Protein AF-A0A6U1TCG9-F1 (afdb_monomer_lite)

Structure (mmCIF, N/CA/C/O backbone):
data_AF-A0A6U1TCG9-F1
#
_entry.id   AF-A0A6U1TCG9-F1
#
loop_
_atom_site.group_PDB
_atom_site.id
_atom_site.type_symbol
_atom_site.label_atom_id
_atom_site.label_alt_id
_atom_site.label_comp_id
_atom_site.label_asym_id
_atom_site.label_entity_id
_atom_site.label_seq_id
_atom_site.pdbx_PDB_ins_code
_atom_site.Cartn_x
_atom_site.Cartn_y
_atom_site.Cartn_z
_atom_site.occupancy
_atom_site.B_iso_or_equiv
_atom_site.auth_seq_id
_atom_site.auth_comp_id
_atom_site.auth_asym_id
_atom_site.auth_atom_id
_atom_site.pdbx_PDB_model_num
ATOM 1 N N . MET A 1 1 ? -24.993 44.130 66.423 1.00 44.16 1 MET A N 1
ATOM 2 C CA . MET A 1 1 ? -25.232 44.318 64.975 1.00 44.16 1 MET A CA 1
ATOM 3 C C . MET A 1 1 ? -23.877 44.181 64.304 1.00 44.16 1 MET A C 1
ATOM 5 O O . MET A 1 1 ? -23.155 45.156 64.238 1.00 44.16 1 MET A O 1
ATOM 9 N N . THR A 1 2 ? -23.332 42.983 64.088 1.00 49.41 2 THR A N 1
ATOM 10 C CA . THR A 1 2 ? -23.841 41.838 63.300 1.00 49.41 2 THR A CA 1
ATOM 11 C C . THR A 1 2 ? -24.024 42.199 61.834 1.00 49.41 2 THR A C 1
ATOM 13 O O . THR A 1 2 ? -25.022 42.833 61.512 1.00 49.41 2 THR A O 1
ATOM 16 N N . ALA A 1 3 ? -23.071 41.745 61.012 1.00 49.50 3 ALA A N 1
ATOM 17 C CA . ALA A 1 3 ? -23.162 41.300 59.611 1.00 49.50 3 ALA A CA 1
ATOM 18 C C . ALA A 1 3 ? -21.824 41.614 58.912 1.00 49.50 3 ALA A C 1
ATOM 20 O O . ALA A 1 3 ? -21.281 42.689 59.115 1.00 49.50 3 ALA A O 1
ATOM 21 N N . ALA A 1 4 ? -21.223 40.789 58.066 1.00 54.44 4 ALA A N 1
ATOM 22 C CA . ALA A 1 4 ? -21.455 39.413 57.652 1.00 54.44 4 ALA A CA 1
ATOM 23 C C . ALA A 1 4 ? -20.291 39.038 56.709 1.00 54.44 4 ALA A C 1
ATOM 25 O O . ALA A 1 4 ? -19.806 39.909 55.999 1.00 54.44 4 ALA A O 1
ATOM 26 N N . GLY A 1 5 ? -19.905 37.755 56.714 1.00 46.91 5 GLY A N 1
ATOM 27 C CA . GLY A 1 5 ? -19.439 36.961 55.561 1.00 46.91 5 GLY A CA 1
ATOM 28 C C . GLY A 1 5 ? -18.210 37.462 54.784 1.00 46.91 5 GLY A C 1
ATOM 29 O O . GLY A 1 5 ? -18.219 38.522 54.187 1.00 46.91 5 GLY A O 1
ATOM 30 N N . GLY A 1 6 ? -17.102 36.734 54.690 1.00 51.94 6 GLY A N 1
ATOM 31 C CA . GLY A 1 6 ? -17.039 35.298 54.449 1.00 51.94 6 GLY A CA 1
ATOM 32 C C . GLY A 1 6 ? -16.976 35.032 52.943 1.00 51.94 6 GLY A C 1
ATOM 33 O O . GLY A 1 6 ? -17.996 35.064 52.273 1.00 51.94 6 GLY 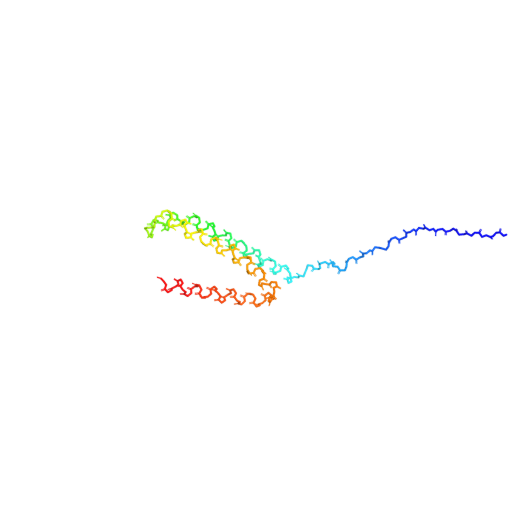A O 1
ATOM 34 N N . HIS A 1 7 ? -15.767 34.723 52.471 1.00 59.31 7 HIS A N 1
ATOM 35 C CA . HIS A 1 7 ? -15.462 33.893 51.303 1.00 59.31 7 HIS A CA 1
ATOM 36 C C . HIS A 1 7 ? -16.081 34.230 49.935 1.00 59.31 7 HIS A C 1
ATOM 38 O O . HIS A 1 7 ? -17.182 33.803 49.604 1.00 59.31 7 HIS A O 1
ATOM 44 N N . HIS A 1 8 ? -15.230 34.736 49.038 1.00 54.41 8 HIS A N 1
ATOM 45 C CA . HIS A 1 8 ? -15.341 34.451 47.606 1.00 54.41 8 HIS A CA 1
ATOM 46 C C . HIS A 1 8 ? -14.029 33.846 47.086 1.00 54.41 8 HIS A C 1
ATOM 48 O O . HIS A 1 8 ? -13.238 34.486 46.401 1.00 54.41 8 HIS A O 1
ATOM 54 N N . HIS A 1 9 ? -13.791 32.576 47.439 1.00 56.34 9 HIS A N 1
ATOM 55 C CA . HIS A 1 9 ? -12.902 31.718 46.656 1.00 56.34 9 HIS A CA 1
ATOM 56 C C . HIS A 1 9 ? -13.636 31.340 45.370 1.00 56.34 9 HIS A C 1
ATOM 58 O O . HIS A 1 9 ? -14.601 30.577 45.392 1.00 56.34 9 HIS A O 1
ATOM 64 N N . HIS A 1 10 ? -13.183 31.886 44.246 1.00 59.56 10 HIS A N 1
ATOM 65 C CA . HIS A 1 10 ? -13.623 31.468 42.922 1.00 59.56 10 HIS A CA 1
ATOM 66 C C . HIS A 1 10 ? -13.102 30.051 42.635 1.00 59.56 10 HIS A C 1
ATOM 68 O O . HIS A 1 10 ? -11.976 29.857 42.185 1.00 59.56 10 HIS A O 1
ATOM 74 N N . HIS A 1 11 ? -13.928 29.045 42.922 1.00 61.16 11 HIS A N 1
ATOM 75 C CA . HIS A 1 11 ? -13.729 27.682 42.440 1.00 61.16 11 HIS A CA 1
ATOM 76 C C . HIS A 1 11 ? -13.978 27.645 40.928 1.00 61.16 11 HIS A C 1
ATOM 78 O O . HIS A 1 11 ? -15.121 27.690 40.475 1.00 61.16 11 HIS A O 1
ATOM 84 N N . HIS A 1 12 ? -12.909 27.543 40.139 1.00 65.44 12 HIS A N 1
ATOM 85 C CA . HIS A 1 12 ? -13.007 27.163 38.733 1.00 65.44 12 HIS A CA 1
ATOM 86 C C . HIS A 1 12 ? -13.405 25.677 38.649 1.00 65.44 12 HIS A C 1
ATOM 88 O O . HIS A 1 12 ? -12.673 24.829 39.165 1.00 65.44 12 HIS A O 1
ATOM 94 N N . PRO A 1 13 ? -14.544 25.320 38.030 1.00 62.84 13 PRO A N 1
ATOM 95 C CA . PRO A 1 13 ? -14.911 23.926 37.836 1.00 62.84 13 PRO A CA 1
ATOM 96 C C . PRO A 1 13 ? -13.906 23.261 36.890 1.00 62.84 13 PRO A C 1
ATOM 98 O O . PRO A 1 13 ? -13.693 23.706 35.762 1.00 62.84 13 PRO A O 1
ATOM 101 N N . HIS A 1 14 ? -13.287 22.177 37.355 1.00 63.69 14 HIS A N 1
ATOM 102 C CA . HIS A 1 14 ? -12.472 21.298 36.529 1.00 63.69 14 HIS A CA 1
ATOM 103 C C . HIS A 1 14 ? -13.336 20.723 35.402 1.00 63.69 14 HIS A C 1
ATOM 105 O O . HIS A 1 14 ? -14.147 19.822 35.625 1.00 63.69 14 HIS A O 1
ATOM 111 N N . LEU A 1 15 ? -13.152 21.228 34.182 1.00 66.69 15 LEU A N 1
ATOM 112 C CA . LEU A 1 15 ? -13.662 20.607 32.963 1.00 66.69 15 LEU A CA 1
ATOM 113 C C . LEU A 1 15 ? -12.969 19.247 32.793 1.00 66.69 15 LEU A C 1
ATOM 115 O O . LEU A 1 15 ? -11.934 19.126 32.139 1.00 66.69 15 LEU A O 1
ATOM 119 N N . ARG A 1 16 ? -13.516 18.209 33.432 1.00 64.38 16 ARG A N 1
ATOM 120 C CA . ARG A 1 16 ? -13.094 16.821 33.242 1.00 64.38 16 ARG A CA 1
ATOM 121 C C . ARG A 1 16 ? -13.455 16.428 31.814 1.00 64.38 16 ARG A C 1
ATOM 123 O O . ARG A 1 16 ? -14.609 16.134 31.520 1.00 64.38 16 ARG A O 1
ATOM 130 N N . ASN A 1 17 ? -12.470 16.473 30.923 1.00 63.00 17 ASN A N 1
ATOM 131 C CA . ASN A 1 17 ? -12.631 16.076 29.531 1.00 63.00 17 ASN A CA 1
ATOM 132 C C . ASN A 1 17 ? -13.107 14.601 29.461 1.00 63.00 17 ASN A C 1
ATOM 134 O O . ASN A 1 17 ? -12.373 13.721 29.916 1.00 63.00 17 ASN A O 1
ATOM 138 N N . PRO A 1 18 ? -14.298 14.293 28.907 1.00 57.66 18 PRO A N 1
ATOM 139 C CA . PRO A 1 18 ? -14.888 12.944 28.897 1.00 57.66 18 PRO A CA 1
ATOM 140 C C . PRO A 1 18 ? -14.209 11.912 27.980 1.00 57.66 18 PRO A C 1
ATOM 142 O O . PRO A 1 18 ? -14.794 10.869 27.692 1.00 57.66 18 PRO A O 1
ATOM 145 N N . ARG A 1 19 ? -12.992 12.169 27.493 1.00 61.28 19 ARG A N 1
ATOM 146 C CA . ARG A 1 19 ? -12.236 11.241 26.641 1.00 61.28 19 ARG A CA 1
ATOM 147 C C . ARG A 1 19 ? -10.956 10.793 27.322 1.00 61.28 19 ARG A C 1
ATOM 149 O O . ARG A 1 19 ? -9.860 10.968 26.805 1.00 61.28 19 ARG A O 1
ATOM 156 N N . GLU A 1 20 ? -11.111 10.173 28.482 1.00 61.56 20 GLU A N 1
ATOM 157 C CA . GLU A 1 20 ? -10.107 9.241 28.981 1.00 61.56 20 GLU A CA 1
ATOM 158 C C . GLU A 1 20 ? -10.077 8.075 27.980 1.00 61.56 20 GLU A C 1
ATOM 160 O O . GLU A 1 20 ? -10.937 7.192 27.990 1.00 61.56 20 GLU A O 1
ATOM 165 N N . GLY A 1 21 ? -9.186 8.183 26.990 1.00 63.66 21 GLY A N 1
ATOM 166 C CA . GLY A 1 21 ? -9.054 7.247 25.883 1.00 63.66 21 GLY A CA 1
ATOM 167 C C . GLY A 1 21 ? -8.663 5.881 26.416 1.00 63.66 21 GLY A C 1
ATOM 168 O O . GLY A 1 21 ? -7.481 5.571 26.530 1.00 63.66 21 GLY A O 1
ATOM 169 N N . ARG A 1 22 ? -9.658 5.064 26.772 1.00 71.12 22 ARG A N 1
ATOM 170 C CA . ARG A 1 22 ? -9.414 3.686 27.186 1.00 71.12 22 ARG A CA 1
ATOM 171 C C . ARG A 1 22 ? -8.748 2.980 26.023 1.00 71.12 22 ARG A C 1
ATOM 173 O O . ARG A 1 22 ? -9.348 2.801 24.961 1.00 71.12 22 ARG A O 1
ATOM 180 N N . VAL A 1 23 ? -7.506 2.578 26.241 1.00 78.31 23 VAL A N 1
ATOM 181 C CA . VAL A 1 23 ? -6.768 1.743 25.310 1.00 78.31 23 VAL A CA 1
ATOM 182 C C . VAL A 1 23 ? -7.450 0.379 25.324 1.00 78.31 23 VAL A C 1
ATOM 184 O O . VAL A 1 23 ? -7.230 -0.447 26.205 1.00 78.31 23 VAL A O 1
ATOM 187 N N . THR A 1 24 ? -8.391 0.176 24.405 1.00 88.88 24 THR A N 1
ATOM 188 C CA . THR A 1 24 ? -9.082 -1.107 24.300 1.00 88.88 24 THR A CA 1
ATOM 189 C C . THR A 1 24 ? -8.131 -2.129 23.679 1.00 88.88 24 THR A C 1
ATOM 191 O O . THR A 1 24 ? -7.352 -1.782 22.787 1.00 88.88 24 THR A O 1
ATOM 194 N N . PRO A 1 25 ? -8.204 -3.413 24.068 1.00 87.56 25 PRO A N 1
ATOM 195 C CA . PRO A 1 25 ? -7.404 -4.457 23.426 1.00 87.56 25 PRO A CA 1
ATOM 196 C C . PRO A 1 25 ? -7.687 -4.551 21.918 1.00 87.56 25 PRO A C 1
ATOM 198 O O . PRO A 1 25 ? -6.832 -4.976 21.146 1.00 87.56 25 PRO A O 1
ATOM 201 N N . PHE A 1 26 ? -8.874 -4.126 21.474 1.00 87.56 26 PHE A N 1
ATOM 202 C CA . PHE A 1 26 ? -9.192 -3.979 20.057 1.00 87.56 26 PHE A CA 1
ATOM 203 C C . PHE A 1 26 ? -8.352 -2.888 19.378 1.00 87.56 26 PHE A C 1
ATOM 205 O O . PHE A 1 26 ? -7.778 -3.145 18.323 1.00 87.56 26 PHE A O 1
ATOM 212 N N . LEU A 1 27 ? -8.235 -1.704 19.989 1.00 88.81 27 LEU A N 1
ATOM 213 C CA . LEU A 1 27 ? -7.421 -0.607 19.464 1.00 88.81 27 LEU A CA 1
ATOM 214 C C . LEU A 1 27 ? -5.942 -0.996 19.366 1.00 88.81 27 LEU A C 1
ATOM 216 O O . LEU A 1 27 ? -5.329 -0.744 18.335 1.00 88.81 27 LEU A O 1
ATOM 220 N N . VAL A 1 28 ? -5.393 -1.666 20.388 1.00 92.50 28 VAL A N 1
ATOM 221 C CA . VAL A 1 28 ? -3.997 -2.149 20.372 1.00 92.50 28 VAL A CA 1
ATOM 222 C C . VAL A 1 28 ? -3.773 -3.134 19.229 1.00 92.50 28 VAL A C 1
ATOM 224 O O . VAL A 1 28 ? -2.836 -2.967 18.455 1.00 92.50 28 VAL A O 1
ATOM 227 N N . LYS A 1 29 ? -4.660 -4.126 19.069 1.00 92.00 29 LYS A N 1
ATOM 228 C CA . LYS A 1 29 ? -4.580 -5.086 17.957 1.00 92.00 29 LYS A CA 1
ATOM 229 C C . LYS A 1 29 ? -4.668 -4.390 16.600 1.00 92.00 29 LYS A C 1
ATOM 231 O O . LYS A 1 29 ? -3.875 -4.670 15.709 1.00 92.00 29 LYS A O 1
ATOM 236 N N . ALA A 1 30 ? -5.603 -3.456 16.450 1.00 87.88 30 ALA A N 1
ATOM 237 C CA . ALA A 1 30 ? -5.779 -2.718 15.209 1.00 87.88 30 ALA A CA 1
ATOM 238 C C . ALA A 1 30 ? -4.582 -1.808 14.879 1.00 87.88 30 ALA A C 1
ATOM 240 O O . ALA A 1 30 ? -4.250 -1.658 13.706 1.00 87.88 30 ALA A O 1
ATOM 241 N N . ALA A 1 31 ? -3.943 -1.213 15.890 1.00 91.12 31 ALA A N 1
ATOM 242 C CA . ALA A 1 31 ? -2.731 -0.416 15.735 1.00 91.12 31 ALA A CA 1
ATOM 243 C C . ALA A 1 31 ? -1.512 -1.290 15.405 1.00 91.12 31 ALA A C 1
ATOM 245 O O . ALA A 1 31 ? -0.728 -0.927 14.536 1.00 91.12 31 ALA A O 1
ATOM 246 N N . ALA A 1 32 ? -1.385 -2.465 16.030 1.00 94.88 32 ALA A N 1
ATOM 247 C CA . ALA A 1 32 ? -0.329 -3.425 15.718 1.00 94.88 32 ALA A CA 1
ATOM 248 C C . ALA A 1 32 ? -0.410 -3.895 14.258 1.00 94.88 32 ALA A C 1
ATOM 250 O O . ALA A 1 32 ? 0.589 -3.842 13.550 1.00 94.88 32 ALA A O 1
ATOM 251 N N . ILE A 1 33 ? -1.603 -4.268 13.778 1.00 91.31 33 ILE A N 1
ATOM 252 C CA . ILE A 1 33 ? -1.817 -4.659 12.373 1.00 91.31 33 ILE A CA 1
ATOM 253 C C . ILE A 1 33 ? -1.506 -3.493 11.422 1.00 91.31 33 ILE A C 1
ATOM 255 O O . ILE A 1 33 ? -0.855 -3.695 10.402 1.00 91.31 33 ILE A O 1
ATOM 259 N N . ALA A 1 34 ? -1.917 -2.267 11.762 1.00 88.44 34 ALA A N 1
ATOM 260 C CA . ALA A 1 34 ? -1.590 -1.088 10.957 1.00 88.44 34 ALA A CA 1
ATOM 261 C C . ALA A 1 34 ? -0.072 -0.829 10.894 1.00 88.44 34 ALA A C 1
ATOM 263 O O . ALA A 1 34 ? 0.458 -0.525 9.828 1.00 88.44 34 ALA A O 1
ATOM 264 N N . CYS A 1 35 ? 0.633 -1.001 12.015 1.00 94.00 35 CYS A N 1
ATOM 265 C CA . CYS A 1 35 ? 2.085 -0.854 12.085 1.00 94.00 35 CYS A CA 1
ATOM 266 C C . CYS A 1 35 ? 2.804 -1.938 11.268 1.00 94.00 35 CYS A C 1
ATOM 268 O O . CYS A 1 35 ? 3.720 -1.626 10.515 1.00 94.00 35 CYS A O 1
ATOM 270 N N . LEU A 1 36 ? 2.340 -3.191 11.343 1.00 94.88 36 LEU A N 1
ATOM 271 C CA . LEU A 1 36 ? 2.847 -4.286 10.510 1.00 94.88 36 LEU A CA 1
ATOM 272 C C . LEU A 1 36 ? 2.690 -3.985 9.017 1.00 94.88 36 LEU A C 1
ATOM 274 O O . LEU A 1 36 ? 3.621 -4.234 8.260 1.00 94.88 36 LEU A O 1
ATOM 278 N N . GLY A 1 37 ? 1.564 -3.396 8.603 1.00 88.94 37 GLY A N 1
ATOM 279 C CA . GLY A 1 37 ? 1.378 -2.935 7.225 1.00 88.94 37 GLY A CA 1
ATOM 280 C C . GLY A 1 37 ? 2.409 -1.879 6.811 1.00 88.94 37 GLY A C 1
ATOM 281 O O . GLY A 1 37 ? 2.983 -1.977 5.732 1.00 88.94 37 GLY A O 1
ATOM 282 N N . GLY A 1 38 ? 2.703 -0.911 7.685 1.00 90.06 38 GLY A N 1
ATOM 283 C CA . GLY A 1 38 ? 3.743 0.096 7.437 1.00 90.06 38 GLY A CA 1
ATOM 284 C C . GLY A 1 38 ? 5.158 -0.491 7.362 1.00 90.06 38 GLY A C 1
ATOM 285 O O . GLY A 1 38 ? 5.939 -0.104 6.496 1.00 90.06 38 GLY A O 1
ATOM 286 N N . ILE A 1 39 ? 5.477 -1.456 8.228 1.00 95.56 39 ILE A N 1
ATOM 287 C CA . ILE A 1 39 ? 6.761 -2.173 8.205 1.00 95.56 39 ILE A CA 1
ATOM 288 C C . ILE A 1 39 ? 6.898 -2.990 6.916 1.00 95.56 39 ILE A C 1
ATOM 290 O O . ILE A 1 39 ? 7.950 -2.942 6.284 1.00 95.56 39 ILE A O 1
ATOM 294 N N . LEU A 1 40 ? 5.847 -3.710 6.515 1.00 91.56 40 LEU A N 1
ATOM 295 C CA . LEU A 1 40 ? 5.843 -4.522 5.299 1.00 91.56 40 LEU A CA 1
ATOM 296 C C . LEU A 1 40 ? 5.994 -3.655 4.045 1.00 91.56 40 LEU A C 1
ATOM 298 O O . LEU A 1 40 ? 6.806 -3.965 3.184 1.00 91.56 40 LEU A O 1
ATOM 302 N N . PHE A 1 41 ? 5.297 -2.519 3.991 1.00 87.50 41 PHE A N 1
ATOM 303 C CA . PHE A 1 41 ? 5.473 -1.560 2.905 1.00 87.50 41 PHE A CA 1
ATOM 304 C C . PHE A 1 41 ? 6.922 -1.058 2.816 1.00 87.50 41 PHE A C 1
ATOM 306 O O . PHE A 1 41 ? 7.499 -1.025 1.735 1.00 87.50 41 PHE A O 1
ATOM 313 N N . GLY A 1 42 ? 7.547 -0.721 3.951 1.00 91.12 42 GLY A N 1
ATOM 314 C CA . GLY A 1 42 ? 8.962 -0.340 3.984 1.00 91.12 42 GLY A CA 1
ATOM 315 C C . GLY A 1 42 ? 9.908 -1.471 3.562 1.00 91.12 42 GLY A C 1
ATOM 316 O O . GLY A 1 42 ? 10.913 -1.215 2.895 1.00 91.12 42 GLY A O 1
ATOM 317 N N . TYR A 1 43 ? 9.577 -2.716 3.911 1.00 94.31 43 TYR A N 1
ATOM 318 C CA . TYR A 1 43 ? 10.311 -3.903 3.476 1.00 94.31 43 TYR A CA 1
ATOM 319 C C . TYR A 1 43 ? 10.285 -4.052 1.951 1.00 94.31 43 TYR A C 1
ATOM 321 O O . TYR A 1 43 ? 11.345 -4.259 1.363 1.00 94.31 43 TYR A O 1
ATOM 329 N N . ASP A 1 44 ? 9.133 -3.847 1.305 1.00 90.31 44 ASP A N 1
ATOM 330 C CA . ASP A 1 44 ? 9.013 -3.919 -0.156 1.00 90.31 44 ASP A CA 1
ATOM 331 C C . ASP A 1 44 ? 9.925 -2.898 -0.856 1.00 90.31 44 ASP A C 1
ATOM 333 O O . ASP A 1 44 ? 10.642 -3.254 -1.794 1.00 90.31 44 ASP A O 1
ATOM 337 N N . LEU A 1 45 ? 9.992 -1.651 -0.364 1.00 90.25 45 LEU A N 1
ATOM 338 C CA . LEU A 1 45 ? 10.894 -0.639 -0.945 1.00 90.25 45 LEU A CA 1
ATOM 339 C C . LEU A 1 45 ? 12.369 -1.036 -0.769 1.00 90.25 45 LEU A C 1
ATOM 341 O O . LEU A 1 45 ? 13.192 -0.838 -1.667 1.00 90.25 45 LEU A O 1
ATOM 345 N N . GLY A 1 46 ? 12.707 -1.613 0.388 1.00 91.62 46 GLY A N 1
ATOM 346 C CA . GLY A 1 46 ? 14.053 -2.097 0.688 1.00 91.62 46 GLY A CA 1
ATOM 347 C C . GLY A 1 46 ? 14.475 -3.259 -0.212 1.00 91.62 46 GLY A C 1
ATOM 348 O O . GLY A 1 46 ? 15.572 -3.238 -0.771 1.00 91.62 46 GLY A O 1
ATOM 349 N N . VAL A 1 47 ? 13.594 -4.248 -0.397 1.00 92.12 47 VAL A N 1
ATOM 350 C CA . VAL A 1 47 ? 13.836 -5.403 -1.273 1.00 92.12 47 VAL A CA 1
ATOM 351 C C . VAL A 1 47 ? 13.988 -4.962 -2.721 1.00 92.12 47 VAL A C 1
ATOM 353 O O . VAL A 1 47 ? 14.927 -5.400 -3.379 1.00 92.12 47 VAL A O 1
ATOM 356 N N . ILE A 1 48 ? 13.127 -4.065 -3.210 1.00 89.81 48 ILE A N 1
ATOM 357 C CA . ILE A 1 48 ? 13.221 -3.542 -4.579 1.00 89.81 48 ILE A CA 1
ATOM 358 C C . ILE A 1 48 ? 14.558 -2.839 -4.791 1.00 89.81 48 ILE A C 1
ATOM 360 O O . ILE A 1 48 ? 15.247 -3.148 -5.757 1.00 89.81 48 ILE A O 1
ATOM 364 N N . SER A 1 49 ? 14.970 -1.958 -3.875 1.00 87.94 49 SER A N 1
ATOM 365 C CA . SER A 1 49 ? 16.262 -1.264 -3.960 1.00 87.94 49 SER A CA 1
ATOM 366 C C . SER A 1 49 ? 17.451 -2.238 -4.017 1.00 87.94 49 SER A C 1
ATOM 368 O O . SER A 1 49 ? 18.376 -2.051 -4.807 1.00 87.94 49 SER A O 1
ATOM 370 N N . GLY A 1 50 ? 17.405 -3.326 -3.239 1.00 89.06 50 GLY A N 1
ATOM 371 C CA . GLY A 1 50 ? 18.436 -4.370 -3.256 1.00 89.06 50 GLY A CA 1
ATOM 372 C C . GLY A 1 50 ? 18.387 -5.294 -4.481 1.00 89.06 50 GLY A C 1
ATOM 373 O O . GLY A 1 50 ? 19.426 -5.779 -4.927 1.00 89.06 50 GLY A O 1
ATOM 374 N N . ALA A 1 51 ? 17.200 -5.538 -5.038 1.00 90.50 51 ALA A N 1
ATOM 375 C CA . ALA A 1 51 ? 16.987 -6.446 -6.164 1.00 90.50 51 ALA A CA 1
ATOM 376 C C . ALA A 1 51 ? 17.109 -5.762 -7.535 1.00 90.50 51 ALA A C 1
ATOM 378 O O . ALA A 1 51 ? 17.362 -6.448 -8.528 1.00 90.50 51 ALA A O 1
ATOM 379 N N . LEU A 1 52 ? 16.962 -4.434 -7.604 1.00 87.44 52 LEU A N 1
ATOM 380 C CA . LEU A 1 52 ? 16.929 -3.666 -8.851 1.00 87.44 52 LEU A CA 1
ATOM 381 C C . LEU A 1 52 ? 18.135 -3.944 -9.765 1.00 87.44 52 LEU A C 1
ATOM 383 O O . LEU A 1 52 ? 17.906 -4.268 -10.928 1.00 87.44 52 LEU A O 1
ATOM 387 N N . PRO A 1 53 ? 19.400 -3.939 -9.290 1.00 85.62 53 PRO A N 1
ATOM 388 C CA . PRO A 1 53 ? 20.550 -4.196 -10.162 1.00 85.62 53 PRO A CA 1
ATOM 389 C C . PRO A 1 53 ? 20.544 -5.610 -10.764 1.00 85.62 53 PRO A C 1
ATOM 391 O O . PRO A 1 53 ? 20.979 -5.815 -11.899 1.00 85.62 53 PRO A O 1
ATOM 394 N N . SER A 1 54 ? 20.041 -6.589 -10.006 1.00 85.31 54 SER A N 1
ATOM 395 C CA . SER A 1 54 ? 19.924 -7.986 -10.437 1.00 85.31 54 SER A CA 1
ATOM 396 C C . SER A 1 54 ? 18.781 -8.177 -11.438 1.00 85.31 54 SER A C 1
ATOM 398 O O . SER A 1 54 ? 18.937 -8.913 -12.414 1.00 85.31 54 SER A O 1
ATOM 400 N N . LEU A 1 55 ? 17.653 -7.489 -11.232 1.00 84.56 55 LEU A N 1
ATOM 401 C CA . LEU A 1 55 ? 16.499 -7.498 -12.137 1.00 84.56 55 LEU A CA 1
ATOM 402 C C . LEU A 1 55 ? 16.822 -6.827 -13.471 1.00 84.56 55 LEU A C 1
ATOM 404 O O . LEU A 1 55 ? 16.552 -7.410 -14.517 1.00 84.56 55 LEU A O 1
ATOM 408 N N . THR A 1 56 ? 17.478 -5.665 -13.444 1.00 86.00 56 THR A N 1
ATOM 409 C CA . THR A 1 56 ? 17.931 -4.954 -14.647 1.00 86.00 56 THR A CA 1
ATOM 410 C C . THR A 1 56 ? 18.819 -5.843 -15.519 1.00 86.00 56 THR A C 1
ATOM 412 O O . THR A 1 56 ? 18.638 -5.891 -16.731 1.00 86.00 56 THR A O 1
ATOM 415 N N . ARG A 1 57 ? 19.722 -6.622 -14.903 1.00 84.75 57 ARG A N 1
ATOM 416 C CA . ARG A 1 57 ? 20.597 -7.561 -15.623 1.00 84.75 57 ARG A CA 1
ATOM 417 C C . ARG A 1 57 ? 1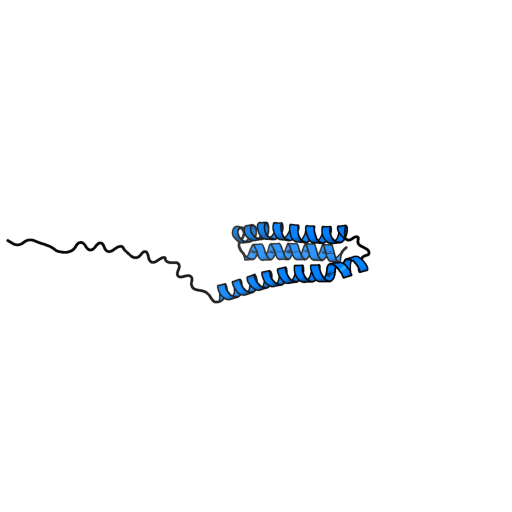9.856 -8.788 -16.168 1.00 84.75 57 ARG A C 1
ATOM 419 O O . ARG A 1 57 ? 20.238 -9.304 -17.208 1.00 84.75 57 ARG A O 1
ATOM 426 N N . SER A 1 58 ? 18.836 -9.274 -15.462 1.00 84.69 58 SER A N 1
ATOM 427 C CA . SER A 1 58 ? 18.104 -10.495 -15.843 1.00 84.69 58 SER A CA 1
ATOM 428 C C . SER A 1 58 ? 17.038 -10.245 -16.913 1.00 84.69 58 SER A C 1
ATOM 430 O O . SER A 1 58 ? 16.723 -11.147 -17.681 1.00 84.69 58 SER A O 1
ATOM 432 N N . LEU A 1 59 ? 16.485 -9.032 -16.951 1.00 81.25 59 LEU A N 1
ATOM 433 C CA . LEU A 1 59 ? 15.426 -8.614 -17.874 1.00 81.25 59 LEU A CA 1
ATOM 434 C C . LEU A 1 59 ? 15.946 -7.753 -19.040 1.00 81.25 59 LEU A C 1
ATOM 436 O O . LEU A 1 59 ? 15.141 -7.241 -19.811 1.00 81.25 59 LEU A O 1
ATOM 440 N N . ASP A 1 60 ? 17.269 -7.581 -19.149 1.00 81.62 60 ASP A N 1
ATOM 441 C CA . ASP A 1 60 ? 17.954 -6.745 -20.151 1.00 81.62 60 ASP A CA 1
ATOM 442 C C . ASP A 1 60 ? 17.391 -5.309 -20.238 1.00 81.62 60 ASP A C 1
ATOM 444 O O . ASP A 1 60 ? 17.279 -4.699 -21.301 1.00 81.62 60 ASP A O 1
ATOM 448 N N . LEU A 1 61 ? 16.993 -4.763 -19.084 1.00 81.38 61 LEU A N 1
A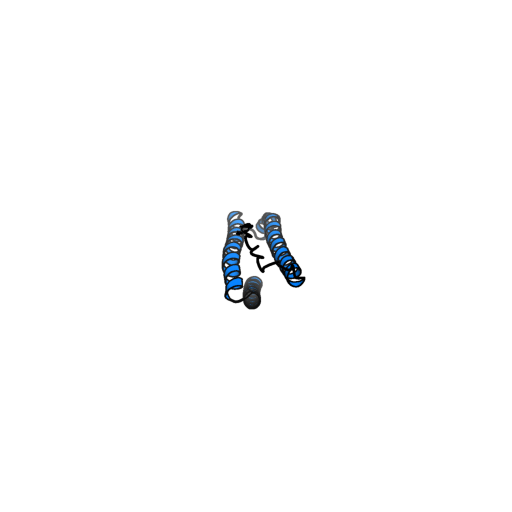TOM 449 C CA . LEU A 1 61 ? 16.433 -3.419 -18.982 1.00 81.38 61 LEU A CA 1
ATOM 450 C C . LEU A 1 61 ? 17.560 -2.385 -18.944 1.00 81.38 61 LEU A C 1
ATOM 452 O O . LEU A 1 61 ? 18.621 -2.603 -18.363 1.00 81.38 61 LEU A O 1
ATOM 456 N N . THR A 1 62 ? 17.316 -1.198 -19.497 1.00 87.12 62 THR A N 1
ATOM 457 C CA . THR A 1 62 ? 18.206 -0.054 -19.242 1.00 87.12 62 THR A CA 1
ATOM 458 C C . THR A 1 62 ? 17.954 0.519 -17.846 1.00 87.12 62 THR A C 1
ATOM 460 O O . THR A 1 62 ? 16.825 0.499 -17.354 1.00 87.12 62 THR A O 1
ATOM 463 N N . ASN A 1 63 ? 18.988 1.090 -17.211 1.00 82.94 63 ASN A N 1
ATOM 464 C CA . ASN A 1 63 ? 18.876 1.696 -15.871 1.00 82.94 63 ASN A CA 1
ATOM 465 C C . ASN A 1 63 ? 17.703 2.689 -15.773 1.00 82.94 63 ASN A C 1
ATOM 467 O O . ASN A 1 63 ? 16.926 2.635 -14.824 1.00 82.94 63 ASN A O 1
ATOM 471 N N . GLY A 1 64 ? 17.507 3.518 -16.806 1.00 87.19 64 GLY A N 1
ATOM 472 C CA . GLY A 1 64 ? 16.399 4.474 -16.850 1.00 87.19 64 GLY A CA 1
ATOM 473 C C . GLY A 1 64 ? 15.012 3.820 -16.884 1.00 87.19 64 GLY A C 1
ATOM 474 O O . GLY A 1 64 ? 14.076 4.354 -16.295 1.00 87.19 64 GLY A O 1
ATOM 475 N N . GLN A 1 65 ? 14.854 2.652 -17.517 1.00 87.69 65 GLN A N 1
ATOM 476 C CA . GLN A 1 65 ? 13.577 1.925 -17.523 1.00 87.69 65 GLN A CA 1
ATOM 477 C C . GLN A 1 65 ? 13.263 1.353 -16.139 1.00 87.69 65 GLN A C 1
ATOM 479 O O . GLN A 1 65 ? 12.148 1.519 -15.648 1.00 87.69 65 GLN A O 1
ATOM 484 N N . ALA A 1 66 ? 14.251 0.736 -15.490 1.00 87.56 66 ALA A N 1
ATOM 485 C CA . ALA A 1 66 ? 14.099 0.174 -14.152 1.00 87.56 66 ALA A CA 1
ATOM 486 C C . ALA A 1 66 ? 13.738 1.261 -13.119 1.00 87.56 66 ALA A C 1
ATOM 488 O O . ALA A 1 66 ? 12.782 1.111 -12.359 1.00 87.56 66 ALA A O 1
ATOM 489 N N . GLU A 1 67 ? 14.435 2.399 -13.151 1.00 88.94 67 GLU A N 1
ATOM 490 C CA . GLU A 1 67 ? 14.144 3.557 -12.297 1.00 88.94 67 GLU A CA 1
ATOM 491 C C . GLU A 1 67 ? 12.759 4.154 -12.564 1.00 88.94 67 GLU A C 1
ATOM 493 O O . GLU A 1 67 ? 12.056 4.540 -11.629 1.00 88.94 67 GLU A O 1
ATOM 498 N N . THR A 1 68 ? 12.334 4.195 -13.829 1.00 91.00 68 THR A N 1
ATOM 499 C CA . THR A 1 68 ? 11.003 4.687 -14.207 1.00 91.00 68 THR A CA 1
ATOM 500 C C . THR A 1 68 ? 9.903 3.799 -13.627 1.00 91.00 68 THR A C 1
ATOM 502 O O . THR A 1 68 ? 8.948 4.311 -13.043 1.00 91.00 68 THR A O 1
ATOM 505 N N . VAL A 1 69 ? 10.049 2.472 -13.720 1.00 89.56 69 VAL A N 1
ATOM 506 C CA . VAL A 1 69 ? 9.091 1.513 -13.142 1.00 89.56 69 VAL A CA 1
ATOM 507 C C . VAL A 1 69 ? 8.988 1.691 -11.626 1.00 89.56 69 VAL A C 1
ATOM 509 O O . VAL A 1 69 ? 7.886 1.813 -11.090 1.00 89.56 69 VAL A O 1
ATOM 512 N N . VAL A 1 70 ? 10.128 1.781 -10.937 1.00 90.62 70 VAL A N 1
ATOM 513 C CA . VAL A 1 70 ? 10.172 1.992 -9.481 1.00 90.62 70 VAL A CA 1
ATOM 514 C C . VAL A 1 70 ? 9.570 3.348 -9.089 1.00 90.62 70 VAL A C 1
ATOM 516 O O . VAL A 1 70 ? 8.836 3.448 -8.107 1.00 90.62 70 VAL A O 1
ATOM 519 N N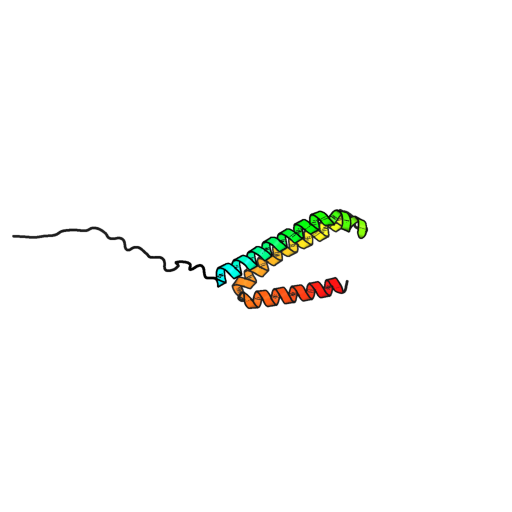 . SER A 1 71 ? 9.803 4.390 -9.886 1.00 92.25 71 SER A N 1
ATOM 520 C CA . SER A 1 71 ? 9.238 5.722 -9.648 1.00 92.25 71 SER A CA 1
ATOM 521 C C . SER A 1 71 ? 7.714 5.729 -9.763 1.00 92.25 71 SER A C 1
ATOM 523 O O . SER A 1 71 ? 7.040 6.295 -8.901 1.00 92.25 71 SER A O 1
ATOM 525 N N . PHE A 1 72 ? 7.149 5.070 -10.782 1.00 92.69 72 PHE A N 1
ATOM 526 C CA . PHE A 1 72 ? 5.697 4.925 -10.915 1.00 92.69 72 PHE A CA 1
ATOM 527 C C . PHE A 1 72 ? 5.088 4.102 -9.779 1.00 92.69 72 PHE A C 1
ATOM 529 O O . PHE A 1 72 ? 4.009 4.450 -9.301 1.00 92.69 72 PHE A O 1
ATOM 536 N N . LEU A 1 73 ? 5.784 3.065 -9.303 1.00 89.94 73 LEU A N 1
ATOM 537 C CA . LEU A 1 73 ? 5.358 2.290 -8.138 1.00 89.94 73 LEU A CA 1
ATOM 538 C C . LEU A 1 73 ? 5.233 3.177 -6.887 1.00 89.94 73 LEU A C 1
ATOM 540 O O . LEU A 1 73 ? 4.196 3.172 -6.219 1.00 89.94 73 LEU A O 1
ATOM 544 N N . TYR A 1 74 ? 6.251 3.990 -6.591 1.00 91.06 74 TYR A N 1
ATOM 545 C CA . TYR A 1 74 ? 6.216 4.911 -5.449 1.00 91.06 74 TYR A CA 1
ATOM 546 C C . TYR A 1 74 ? 5.174 6.013 -5.617 1.00 91.06 74 TYR A C 1
ATOM 548 O O . TYR A 1 74 ? 4.450 6.326 -4.670 1.00 91.06 74 TYR A O 1
ATOM 556 N N . LEU A 1 75 ? 5.049 6.567 -6.824 1.00 94.88 75 LEU A N 1
ATOM 557 C CA . LEU A 1 75 ? 4.027 7.562 -7.128 1.00 94.88 75 LEU A CA 1
ATOM 558 C C . LEU A 1 75 ? 2.621 6.987 -6.900 1.00 94.88 75 LEU A C 1
ATOM 560 O O . LEU A 1 75 ? 1.792 7.622 -6.247 1.00 94.88 75 LEU A O 1
ATOM 564 N N . GLY A 1 76 ? 2.384 5.757 -7.361 1.00 91.12 76 GLY A N 1
ATOM 565 C CA . GLY A 1 76 ? 1.152 5.013 -7.118 1.00 91.12 76 GLY A CA 1
ATOM 566 C C . GLY A 1 76 ? 0.881 4.811 -5.629 1.00 91.12 76 GLY A C 1
ATOM 567 O O . GLY A 1 76 ? -0.246 5.016 -5.185 1.00 91.12 76 GLY A O 1
ATOM 568 N N . SER A 1 77 ? 1.907 4.505 -4.832 1.00 90.00 77 SER A N 1
ATOM 569 C CA . SER A 1 77 ? 1.756 4.369 -3.381 1.00 90.00 77 SER A CA 1
ATOM 570 C C . SER A 1 77 ? 1.391 5.681 -2.686 1.00 90.00 77 SER A C 1
ATOM 572 O O . SER A 1 77 ? 0.571 5.676 -1.768 1.00 90.00 77 SER A O 1
ATOM 574 N N . ILE A 1 78 ? 1.977 6.809 -3.097 1.00 93.38 78 ILE A N 1
ATOM 575 C CA . ILE A 1 78 ? 1.644 8.123 -2.528 1.00 93.38 78 ILE A CA 1
ATOM 576 C C . ILE A 1 78 ? 0.173 8.426 -2.802 1.00 93.38 78 ILE A C 1
ATOM 578 O O . ILE A 1 78 ? -0.595 8.666 -1.868 1.00 93.38 78 ILE A O 1
ATOM 582 N N . VAL A 1 79 ? -0.239 8.335 -4.069 1.00 93.88 79 VAL A N 1
ATOM 583 C CA . VAL A 1 79 ? -1.625 8.588 -4.482 1.00 93.88 79 VAL A CA 1
ATOM 584 C C . VAL A 1 79 ? -2.584 7.619 -3.785 1.00 93.88 79 VAL A C 1
ATOM 586 O O . VAL A 1 79 ? -3.593 8.044 -3.221 1.00 93.88 79 VAL A O 1
ATOM 589 N N . GLY A 1 80 ? -2.243 6.331 -3.749 1.00 89.25 80 GLY A N 1
ATOM 590 C CA . GLY A 1 80 ? -3.028 5.287 -3.099 1.00 89.25 80 GLY A CA 1
ATOM 591 C C . GLY A 1 80 ? -3.189 5.502 -1.595 1.00 89.25 80 GLY A C 1
ATOM 592 O O . GLY A 1 80 ? -4.283 5.308 -1.076 1.00 89.25 80 GLY A O 1
ATOM 593 N N . SER A 1 81 ? -2.151 5.966 -0.892 1.00 89.00 81 SER A N 1
ATOM 594 C CA . SER A 1 81 ? -2.227 6.246 0.549 1.00 89.00 81 SER A CA 1
ATOM 595 C C . SER A 1 81 ? -3.163 7.415 0.872 1.00 89.00 81 SER A C 1
ATOM 597 O O . SER A 1 81 ? -3.949 7.332 1.816 1.00 89.00 81 SER A O 1
ATOM 599 N N . VAL A 1 82 ? -3.143 8.470 0.049 1.00 92.06 82 VAL A N 1
ATOM 600 C CA . VAL A 1 82 ? -4.018 9.638 0.209 1.00 92.06 82 VAL A CA 1
ATOM 601 C C . VAL A 1 82 ? -5.467 9.255 -0.079 1.00 92.06 82 VAL A C 1
ATOM 603 O O . VAL A 1 82 ? -6.346 9.469 0.755 1.00 92.06 82 VAL A O 1
ATOM 606 N N . VAL A 1 83 ? -5.721 8.641 -1.238 1.00 89.81 83 VAL A N 1
ATOM 607 C CA . VAL A 1 83 ? -7.075 8.238 -1.643 1.00 89.81 83 VAL A CA 1
ATOM 608 C C . VAL A 1 83 ? -7.624 7.162 -0.705 1.00 89.81 83 VAL A C 1
ATOM 610 O O . VAL A 1 83 ? -8.769 7.255 -0.268 1.00 89.81 83 VAL A O 1
ATOM 613 N N . GLY A 1 84 ? -6.804 6.175 -0.347 1.00 86.31 84 GLY A N 1
ATOM 614 C CA . GLY A 1 84 ? -7.161 5.091 0.562 1.00 86.31 84 GLY A CA 1
ATOM 615 C C . GLY A 1 84 ? -7.457 5.580 1.978 1.00 86.31 84 GLY A C 1
ATOM 616 O O . GLY A 1 84 ? -8.428 5.125 2.579 1.00 86.31 84 GLY A O 1
ATOM 617 N N . GLY A 1 85 ? -6.688 6.549 2.489 1.00 86.81 85 GLY A N 1
ATOM 618 C CA . GLY A 1 85 ? -6.952 7.191 3.778 1.00 86.81 85 GLY A CA 1
ATOM 619 C C . GLY A 1 85 ? -8.307 7.900 3.796 1.00 86.81 85 GLY A C 1
ATOM 620 O O . GLY A 1 85 ? -9.152 7.602 4.640 1.00 86.81 85 GLY A O 1
ATOM 621 N N . ILE A 1 86 ? -8.565 8.749 2.795 1.00 87.75 86 ILE A N 1
ATOM 622 C CA . ILE A 1 86 ? -9.844 9.466 2.656 1.00 87.75 86 ILE A CA 1
ATOM 623 C C . ILE A 1 86 ? -11.013 8.482 2.498 1.00 87.75 86 ILE A C 1
ATOM 625 O O . ILE A 1 86 ? -12.067 8.657 3.112 1.00 87.75 86 ILE A O 1
ATOM 629 N N . ALA A 1 87 ? -10.841 7.428 1.698 1.00 86.06 87 ALA A N 1
ATOM 630 C CA . ALA A 1 87 ? -11.863 6.405 1.502 1.00 86.06 87 ALA A CA 1
ATOM 631 C C . ALA A 1 87 ? -12.157 5.623 2.795 1.00 86.06 87 ALA A C 1
ATOM 633 O O . ALA A 1 87 ? -13.321 5.338 3.086 1.00 86.06 87 ALA A O 1
ATOM 634 N N . CYS A 1 88 ? -11.128 5.321 3.592 1.00 85.06 88 CYS A N 1
ATOM 635 C CA . CYS A 1 88 ? -11.254 4.659 4.891 1.00 85.06 88 CYS A CA 1
ATOM 636 C C . CYS A 1 88 ? -12.090 5.484 5.875 1.00 85.06 88 CYS A C 1
ATOM 638 O O . CYS A 1 88 ? -12.994 4.944 6.523 1.00 85.06 88 CYS A O 1
ATOM 640 N N . ASP A 1 89 ? -11.846 6.794 5.913 1.00 85.00 89 ASP A N 1
ATOM 641 C CA . ASP A 1 89 ? -12.567 7.725 6.779 1.00 85.00 89 ASP A CA 1
ATOM 642 C C . ASP A 1 89 ? -14.006 7.978 6.294 1.00 85.00 89 ASP A C 1
ATOM 644 O O . ASP A 1 89 ? -14.919 8.136 7.108 1.00 85.00 89 ASP A O 1
ATOM 648 N N . ARG A 1 90 ? -14.242 7.985 4.972 1.00 84.81 90 ARG A N 1
ATOM 649 C CA . ARG A 1 90 ? -15.547 8.324 4.376 1.00 84.81 90 ARG A CA 1
ATOM 650 C C . ARG A 1 90 ? -16.530 7.153 4.298 1.00 84.81 90 ARG A C 1
ATOM 652 O O . ARG A 1 90 ? -17.710 7.349 4.581 1.00 84.81 90 ARG A O 1
ATOM 659 N N . PHE A 1 91 ? -16.078 5.966 3.891 1.00 81.50 91 PHE A N 1
ATOM 660 C CA . PHE A 1 91 ? -16.936 4.791 3.641 1.00 81.50 91 PHE A CA 1
ATOM 661 C C . PHE A 1 91 ? -16.925 3.768 4.785 1.00 81.50 91 PHE A C 1
ATOM 663 O O . PHE A 1 91 ? -17.624 2.750 4.732 1.00 81.50 91 PHE A O 1
ATOM 670 N N . GLY A 1 92 ? -16.143 4.044 5.830 1.00 79.69 92 GLY A N 1
ATOM 671 C CA . GLY A 1 92 ? -15.935 3.154 6.957 1.00 79.69 92 GLY A CA 1
ATOM 672 C C . GLY A 1 92 ? -14.867 2.096 6.675 1.00 79.69 92 GLY A C 1
ATOM 673 O O . GLY A 1 92 ? -14.739 1.550 5.577 1.00 79.69 92 GLY A O 1
ATOM 674 N N . ARG A 1 93 ? -14.120 1.760 7.730 1.00 77.81 93 ARG A N 1
ATOM 675 C CA . ARG A 1 93 ? -12.919 0.912 7.685 1.00 77.81 93 ARG A CA 1
ATOM 676 C C . ARG A 1 93 ? -13.125 -0.444 6.995 1.00 77.81 93 ARG A C 1
ATOM 678 O O . ARG A 1 93 ? -12.225 -0.924 6.322 1.00 77.81 93 ARG A O 1
ATOM 685 N N . ARG A 1 94 ? -14.304 -1.065 7.135 1.00 80.31 94 ARG A N 1
ATOM 686 C CA . ARG A 1 94 ? -14.605 -2.387 6.548 1.00 80.31 94 ARG A CA 1
ATOM 687 C C . ARG A 1 94 ? -14.779 -2.332 5.028 1.00 80.31 94 ARG A C 1
ATOM 689 O O . ARG A 1 94 ? -14.257 -3.194 4.331 1.00 80.31 94 ARG A O 1
ATOM 696 N N . THR A 1 95 ? -15.499 -1.331 4.529 1.00 81.94 95 THR A N 1
ATOM 697 C CA . THR A 1 95 ? -15.756 -1.151 3.093 1.00 81.94 95 THR A CA 1
ATOM 698 C C . THR A 1 95 ? -14.474 -0.781 2.362 1.00 81.94 95 THR A C 1
ATOM 700 O O . THR A 1 95 ? -14.204 -1.316 1.292 1.00 81.94 95 THR A O 1
ATOM 703 N N . ALA A 1 96 ? -13.651 0.074 2.976 1.00 84.75 96 ALA A N 1
ATOM 704 C CA . ALA A 1 96 ? -12.354 0.438 2.424 1.00 84.75 96 ALA A CA 1
ATOM 705 C C . ALA A 1 96 ? -11.428 -0.778 2.293 1.00 84.75 96 ALA A C 1
ATOM 707 O O . ALA A 1 96 ? -10.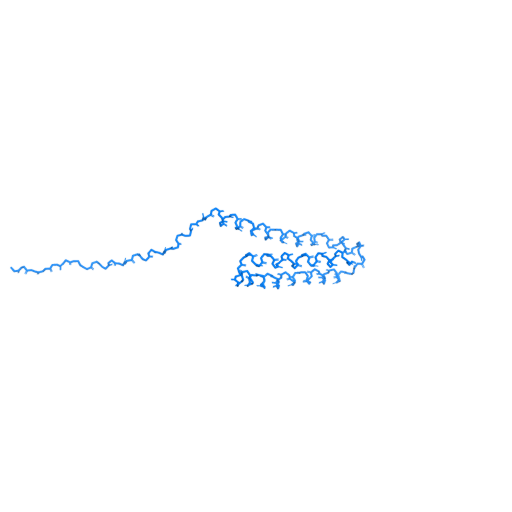865 -0.974 1.228 1.00 84.75 96 ALA A O 1
ATOM 708 N N . ILE A 1 97 ? -11.343 -1.643 3.314 1.00 83.75 97 ILE A N 1
ATOM 709 C CA . ILE A 1 97 ? -10.533 -2.873 3.239 1.00 83.75 97 ILE A CA 1
ATOM 710 C C . ILE A 1 97 ? -10.990 -3.772 2.081 1.00 83.75 97 ILE A C 1
ATOM 712 O O . ILE A 1 97 ? -10.154 -4.206 1.298 1.00 83.75 97 ILE A O 1
ATOM 716 N N . LEU A 1 98 ? -12.299 -4.014 1.939 1.00 86.25 98 LEU A N 1
ATOM 717 C CA . LEU A 1 98 ? -12.833 -4.848 0.852 1.00 86.25 98 LEU A CA 1
ATOM 718 C C . LEU A 1 98 ? -12.539 -4.265 -0.536 1.00 86.25 98 LEU A C 1
ATOM 720 O O . LEU A 1 98 ? -12.235 -5.008 -1.464 1.00 86.25 98 LEU A O 1
ATOM 724 N N . PHE A 1 99 ? -12.626 -2.942 -0.682 1.00 87.25 99 PHE A N 1
ATOM 725 C CA . PHE A 1 99 ? -12.346 -2.280 -1.952 1.00 87.25 99 PHE A CA 1
ATOM 726 C C . PHE A 1 99 ? -10.863 -2.366 -2.328 1.00 87.25 99 PHE A C 1
ATOM 728 O O . PHE A 1 99 ? -10.540 -2.697 -3.467 1.00 87.25 99 PHE A O 1
ATOM 735 N N . THR A 1 100 ? -9.960 -2.116 -1.375 1.00 84.12 100 THR A N 1
ATOM 736 C CA . THR A 1 100 ? -8.515 -2.215 -1.616 1.00 84.12 100 THR A CA 1
ATOM 737 C C . THR A 1 100 ? -8.097 -3.650 -1.940 1.00 84.12 100 THR A C 1
ATOM 739 O O . THR A 1 100 ? -7.283 -3.852 -2.835 1.00 84.12 100 THR A O 1
ATOM 742 N N . ASP A 1 101 ? -8.694 -4.644 -1.275 1.00 86.50 101 ASP A N 1
ATOM 743 C CA . ASP A 1 101 ? -8.452 -6.068 -1.541 1.00 86.50 101 ASP A CA 1
ATOM 744 C C . ASP A 1 101 ? -8.915 -6.474 -2.953 1.00 86.50 101 ASP A C 1
ATOM 746 O O . ASP A 1 101 ? -8.186 -7.129 -3.697 1.00 86.50 101 ASP A O 1
ATOM 750 N N . ALA A 1 102 ? -10.084 -5.988 -3.391 1.00 90.69 102 ALA A N 1
ATOM 751 C CA . ALA A 1 102 ? -10.567 -6.195 -4.757 1.00 90.69 102 ALA A CA 1
ATOM 752 C C . ALA A 1 102 ? -9.646 -5.554 -5.813 1.00 90.69 102 ALA A C 1
ATOM 754 O O . ALA A 1 102 ? -9.375 -6.162 -6.851 1.00 90.69 102 ALA A O 1
ATOM 755 N N . LEU A 1 103 ? -9.137 -4.346 -5.547 1.00 87.62 103 LEU A N 1
ATOM 756 C CA . LEU A 1 103 ? -8.165 -3.681 -6.420 1.00 87.62 103 LEU A CA 1
ATOM 757 C C . LEU A 1 103 ? -6.849 -4.464 -6.505 1.00 87.62 103 LEU A C 1
ATOM 759 O O . LEU A 1 103 ? -6.287 -4.602 -7.591 1.00 87.62 103 LEU A O 1
ATOM 763 N N . PHE A 1 104 ? -6.376 -4.993 -5.375 1.00 86.62 104 PHE A N 1
ATOM 764 C CA . PHE A 1 104 ? -5.165 -5.808 -5.313 1.00 86.62 104 PHE A CA 1
ATOM 765 C C . PHE A 1 104 ? -5.315 -7.113 -6.102 1.00 86.62 104 PHE A C 1
ATOM 767 O O . PHE A 1 104 ? -4.418 -7.480 -6.863 1.00 86.62 104 PHE A O 1
ATOM 774 N N . LEU A 1 105 ? -6.462 -7.786 -5.980 1.00 93.12 105 LEU A N 1
ATOM 775 C CA . LEU A 1 105 ? -6.791 -8.978 -6.765 1.00 93.12 105 LEU A CA 1
ATOM 776 C C . LEU A 1 105 ? -6.791 -8.686 -8.267 1.00 93.12 105 LEU A C 1
ATOM 778 O O . LEU A 1 105 ? -6.165 -9.418 -9.029 1.00 93.12 105 LEU A O 1
ATOM 782 N N . LEU A 1 106 ? -7.440 -7.599 -8.691 1.00 93.75 106 LEU A N 1
ATOM 783 C CA . LEU A 1 106 ? -7.436 -7.164 -10.090 1.00 93.75 106 LEU A CA 1
ATOM 784 C C . LEU A 1 106 ? -6.013 -6.907 -10.598 1.00 93.75 106 LEU A C 1
ATOM 786 O O . LEU A 1 106 ? -5.640 -7.427 -11.646 1.00 93.75 106 LEU A O 1
ATOM 790 N N . GLY A 1 107 ? -5.207 -6.161 -9.839 1.00 87.19 107 GLY A N 1
ATOM 791 C CA . GLY A 1 107 ? -3.807 -5.905 -10.179 1.00 87.19 107 GLY A CA 1
ATOM 792 C C . GLY A 1 107 ? -2.978 -7.188 -10.279 1.00 87.19 107 GLY A C 1
ATOM 793 O O . GLY A 1 107 ? -2.217 -7.355 -11.229 1.00 87.19 107 GLY A O 1
ATOM 794 N N . SER A 1 108 ? -3.181 -8.123 -9.350 1.00 91.38 108 SER A N 1
ATOM 795 C CA . SER A 1 108 ? -2.503 -9.424 -9.343 1.00 91.38 108 SER A CA 1
ATOM 796 C C . SER A 1 108 ? -2.874 -10.275 -10.555 1.00 91.38 108 SER A C 1
ATOM 798 O O . SER A 1 108 ? -2.003 -10.906 -11.143 1.00 91.38 108 SER A O 1
ATOM 800 N N . ILE A 1 109 ? -4.147 -10.272 -10.964 1.00 94.94 109 ILE A N 1
ATOM 801 C CA . ILE A 1 109 ? -4.604 -10.987 -12.164 1.00 94.94 109 ILE A CA 1
ATOM 802 C C . ILE A 1 109 ? -3.958 -10.393 -13.415 1.00 94.94 109 ILE A C 1
ATOM 804 O O . ILE A 1 109 ? -3.455 -11.143 -14.247 1.00 94.94 109 ILE A O 1
ATOM 808 N N . VAL A 1 110 ? -3.937 -9.062 -13.535 1.00 93.25 110 VAL A N 1
ATOM 809 C CA . VAL A 1 110 ? -3.309 -8.382 -14.677 1.00 93.25 110 VAL A CA 1
ATOM 810 C C . VAL A 1 110 ? -1.824 -8.725 -14.753 1.00 93.25 110 VAL A C 1
ATOM 812 O O . VAL A 1 110 ? -1.357 -9.125 -15.816 1.00 93.25 110 VAL A O 1
ATOM 815 N N . LEU A 1 111 ? -1.105 -8.646 -13.629 1.00 87.50 111 LEU A N 1
ATOM 816 C CA . LEU A 1 111 ? 0.317 -8.982 -13.565 1.00 87.50 111 LEU A CA 1
ATOM 817 C C . LEU A 1 111 ? 0.585 -10.460 -13.876 1.00 87.50 111 LEU A C 1
ATOM 819 O O . LEU A 1 111 ? 1.565 -10.763 -14.537 1.00 87.50 111 LEU A O 1
ATOM 823 N N . ALA A 1 112 ? -0.277 -11.374 -13.425 1.00 90.75 112 ALA A N 1
ATOM 824 C CA . ALA A 1 112 ? -0.146 -12.801 -13.717 1.00 90.75 112 ALA A CA 1
ATOM 825 C C . ALA A 1 112 ? -0.465 -13.154 -15.180 1.00 90.75 112 ALA A C 1
ATOM 827 O O . ALA A 1 112 ? -0.055 -14.210 -15.657 1.00 90.75 112 ALA A O 1
ATOM 828 N N . SER A 1 113 ? -1.239 -12.312 -15.869 1.00 88.94 113 SER A N 1
ATOM 829 C CA . SER A 1 113 ? -1.620 -12.509 -17.272 1.00 88.94 113 SER A CA 1
ATOM 830 C C . SER A 1 113 ? -0.660 -11.878 -18.288 1.00 88.94 113 SER A C 1
ATOM 832 O O . SER A 1 113 ? -0.816 -12.137 -19.481 1.00 88.94 113 SER A O 1
ATOM 834 N N . ALA A 1 114 ? 0.276 -11.043 -17.827 1.00 67.62 114 ALA A N 1
ATOM 835 C CA . ALA A 1 114 ? 1.265 -10.334 -18.640 1.00 67.62 114 ALA A CA 1
ATOM 836 C C . ALA A 1 114 ? 2.603 -11.083 -18.666 1.00 67.62 114 ALA A C 1
ATOM 838 O O . ALA A 1 114 ? 3.234 -11.085 -19.747 1.00 67.62 114 ALA A O 1
#

InterPro domains:
  IPR005828 Major facilitator, sugar transporter-like [PF00083] (31-112)
  IPR020846 Major facilitator superfamily domain [PS50850] (30-114)
  IPR036259 MFS transporter superfamily [G3DSA:1.20.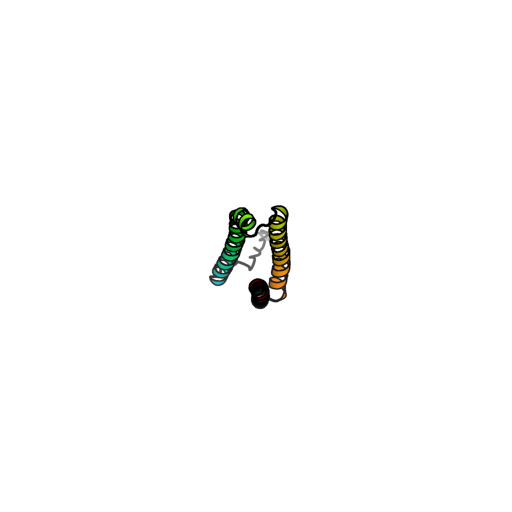1250.20] (21-114)
  IPR036259 MFS transporter superfamily [SSF103473] (10-114)
  IPR050820 Major Facilitator Superfamily Sugar Transporter [PTHR48023] (26-113)

Organism: Trieres chinensis (NCBI:txid1514140)

pLDDT: mean 82.46, std 12.72, range [44.16, 95.56]

Sequence (114 aa):
MTAAGGHHHHHHPHLRNPREGRVTPFLVKAAAIACLGGILFGYDLGVISGALPSLTRSLDLTNGQAETVVSFLYLGSIVGSVVGGIACDRFGRRTAILFTDALFLLGSIVLASA

Secondary structure (DSSP, 8-state):
-----------------S------HHHHHHHHHHHHHHHHHHHHHHHHHHHHHHHHHHTT--HHHHHHHHHHHHHHHHHHHHHHHHHHHHH-HHHHHHHHHHHHHHHHHHHHH-

Foldseek 3Di:
DDDDDDDDPPDDDPPPPPCPPPCDPVNVVVVVVVVVVVVVVVVVLVVLVVCLVVCCVVVVHDPVVSVVVSVVVVVCVVVCVVVLVVCCVPVHVVVSVVVVVVVVVVVVVVVVVD

Radius of gyration: 27.27 Å; chains: 1; bounding box: 46×57×85 Å